Protein AF-A0AAU9V9B5-F1 (afdb_monomer)

Mean predicted aligned error: 14.14 Å

pLDDT: mean 77.39, std 14.46, range [40.72, 96.25]

Secondary structure (DSSP, 8-state):
---------SSHHHHHHHHHHHHHHHHHHHHHHHHHHHHHHHHHHHHIIIIIHHHHHHHHHHHHHHHHH-TTTS-HHHHHHHHHHHHHHHHHHHHHHHHHHHHHTSS--HHHHHHHHHHHHHHHHHHHHHHHHHHHHHHHHHHHHHHHHS-------

Radius of gyration: 31.86 Å; Cα contacts (8 Å, |Δi|>4): 56; chains: 1; bounding box: 43×57×111 Å

Foldseek 3Di:
DDDDDDDPPDDPVVVVVVVVVVVVVVVVVVVVVVVVVVVVVVVVVVCCVPPVVVVLVCVLVVLLVVCVVCCVVQPLQVLQVQLVVLVVVCVVCVVVLVVLVVVLVPDPDPVSVVVNVVVVVVNVVVNSSSVSSNVSSVVNVVVVVCCVVCVPPPDDD

Sequence (157 aa):
MPSRTSDSLLPQMTTNKVNKDVDEFQDEETIECDEQEICYGAGDALFSAIVVAPQVISVWRGTWGIMELQPHLFPHAQTFVLGNILHISFALIRSVLLSRSKNAWGEGRAGKWLRERFVCRIYTYIFILANIMHWRGGWGLLDLFVVTILPEDEKHR

Solvent-accessible surface area (backbone atoms only — not comparable to full-atom values): 8862 Å² total; per-residue (Å²): 137,88,88,81,93,83,81,89,86,74,66,68,71,60,51,55,47,51,50,49,55,49,50,54,50,49,51,52,56,50,50,52,52,49,52,51,52,49,50,51,50,51,50,52,49,49,48,38,60,67,52,50,45,53,51,54,50,48,54,52,54,48,52,49,51,56,46,64,77,35,52,89,82,49,44,36,68,60,33,22,52,51,12,50,53,46,50,54,52,46,64,61,47,47,60,57,51,54,60,51,55,68,63,53,79,75,60,101,45,69,68,61,49,53,50,50,54,50,50,53,50,52,50,51,53,53,50,52,50,24,52,51,30,26,53,55,11,46,54,46,46,50,53,53,48,48,50,70,73,55,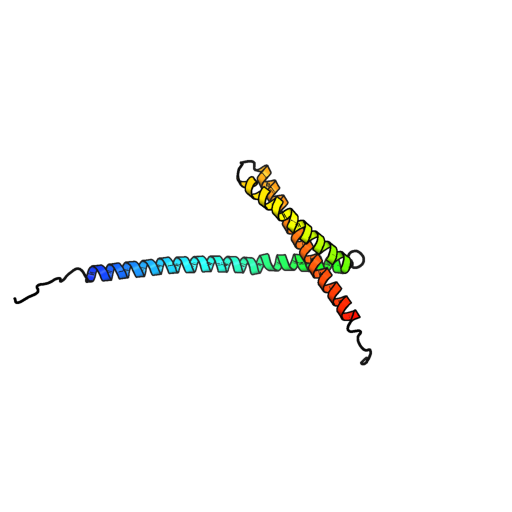61,79,78,93,77,87,130

Nearest PDB structures (foldseek):
  7f6j-assembly1_C  TM=5.269E-01  e=8.735E+00  Homo sapiens

InterPro domains:
  IPR032751 Protein fuseless [PF15993] (44-146)
  IPR032751 Protein fuseless [PTHR35270] (16-145)

Organism: Euphydryas editha (NCBI:txid104508)

Structure (mmCIF, N/CA/C/O backbone):
data_AF-A0AAU9V9B5-F1
#
_entry.id   AF-A0AAU9V9B5-F1
#
loop_
_atom_site.group_PDB
_atom_site.id
_atom_site.type_symbol
_atom_site.label_atom_id
_atom_site.label_alt_id
_atom_site.label_comp_id
_atom_site.label_asym_id
_atom_site.label_entity_id
_atom_site.label_seq_id
_atom_site.pdbx_PDB_ins_code
_atom_site.Cartn_x
_atom_site.Cartn_y
_atom_site.Cartn_z
_atom_site.occupancy
_atom_site.B_iso_or_equiv
_atom_site.auth_seq_id
_atom_site.auth_comp_id
_atom_site.auth_asym_id
_atom_site.auth_atom_id
_atom_site.pdbx_PDB_model_num
ATOM 1 N N . MET A 1 1 ? 11.213 -37.995 80.345 1.00 50.56 1 MET A N 1
ATOM 2 C CA . MET A 1 1 ? 10.952 -38.651 79.041 1.00 50.56 1 MET A CA 1
ATOM 3 C C . MET A 1 1 ? 10.579 -40.097 79.336 1.00 50.56 1 MET A C 1
ATOM 5 O O . MET A 1 1 ? 11.300 -40.680 80.138 1.00 50.56 1 MET A O 1
ATOM 9 N N . PRO A 1 2 ? 9.436 -40.623 78.850 1.00 48.88 2 PRO A N 1
ATOM 10 C CA . PRO A 1 2 ? 9.156 -40.799 77.422 1.00 48.88 2 PRO A CA 1
ATOM 11 C C . PRO A 1 2 ? 7.749 -40.347 76.963 1.00 48.88 2 PRO A C 1
ATOM 13 O O . PRO A 1 2 ? 6.935 -39.853 77.735 1.00 48.88 2 PRO A O 1
ATOM 16 N N . SER A 1 3 ? 7.563 -40.481 75.654 1.00 56.78 3 SER A N 1
ATOM 17 C CA . SER A 1 3 ? 6.491 -40.098 74.734 1.00 56.78 3 SER A CA 1
ATOM 18 C C . SER A 1 3 ? 5.296 -41.066 74.675 1.00 56.78 3 SER A C 1
ATOM 20 O O . SER A 1 3 ? 5.459 -42.258 74.929 1.00 56.78 3 SER A O 1
ATOM 22 N N . ARG A 1 4 ? 4.126 -40.558 74.244 1.00 40.72 4 ARG A N 1
ATOM 23 C CA . ARG A 1 4 ? 3.121 -41.211 73.358 1.00 40.72 4 ARG A CA 1
ATOM 24 C C . ARG A 1 4 ? 1.940 -40.249 73.149 1.00 40.72 4 ARG A C 1
ATOM 26 O O . ARG A 1 4 ? 1.247 -39.934 74.104 1.00 40.72 4 ARG A O 1
ATOM 33 N N . THR A 1 5 ? 1.889 -39.507 72.041 1.00 56.97 5 THR A N 1
ATOM 34 C CA . THR A 1 5 ? 1.081 -39.804 70.835 1.00 56.97 5 THR A CA 1
ATOM 35 C C . THR A 1 5 ? -0.343 -40.275 71.126 1.00 56.97 5 THR A C 1
ATOM 37 O O . THR A 1 5 ? -0.578 -41.453 71.377 1.00 56.97 5 THR A O 1
ATOM 40 N N . SER A 1 6 ? -1.286 -39.346 70.987 1.00 48.06 6 SER A N 1
ATOM 41 C CA . SER A 1 6 ? -2.686 -39.633 70.684 1.00 48.06 6 SER A CA 1
ATOM 42 C C . SER A 1 6 ? -3.213 -38.549 69.739 1.00 48.06 6 SER A C 1
ATOM 44 O O . SER A 1 6 ? -3.455 -37.410 70.132 1.00 48.06 6 SER A O 1
ATOM 46 N N . ASP A 1 7 ? -3.289 -38.957 68.473 1.00 47.03 7 ASP A N 1
ATOM 47 C CA . ASP A 1 7 ? -4.440 -38.771 67.590 1.00 47.03 7 ASP A CA 1
ATOM 48 C C . ASP A 1 7 ? -4.768 -37.365 67.077 1.00 47.03 7 ASP A C 1
ATOM 50 O O . ASP A 1 7 ? -5.792 -36.768 67.394 1.00 47.03 7 ASP A O 1
ATOM 54 N N . SER A 1 8 ? -3.965 -36.905 66.113 1.00 48.09 8 SER A N 1
ATOM 55 C CA . SER A 1 8 ? -4.420 -35.976 65.072 1.00 48.09 8 SER A CA 1
ATOM 56 C C . SER A 1 8 ? -5.089 -36.753 63.925 1.00 48.09 8 SER A C 1
ATOM 58 O O . SER A 1 8 ? -4.581 -36.794 62.804 1.00 48.09 8 SER A O 1
ATOM 60 N N . LEU A 1 9 ? -6.211 -37.422 64.199 1.00 52.50 9 LEU A N 1
ATOM 61 C CA . LEU A 1 9 ? -7.025 -38.106 63.184 1.00 52.50 9 LEU A CA 1
ATOM 62 C C . LEU A 1 9 ? -8.190 -37.223 62.716 1.00 52.50 9 LEU A C 1
ATOM 64 O O . LEU A 1 9 ? -9.3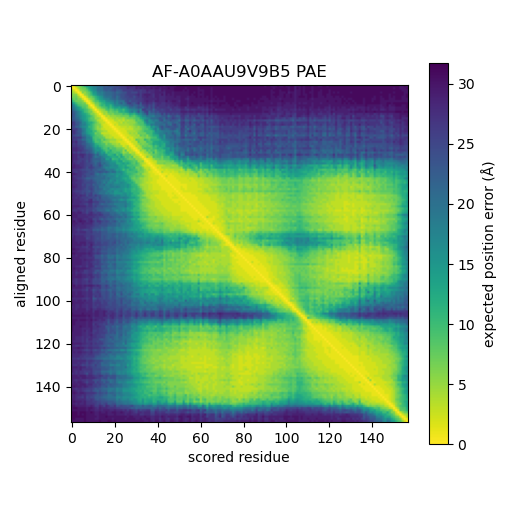29 -37.634 62.855 1.00 52.50 9 LEU A O 1
ATOM 68 N N . LEU A 1 10 ? -7.900 -36.016 62.206 1.00 60.00 10 LEU A N 1
ATOM 69 C CA . LEU A 1 10 ? -8.679 -35.215 61.228 1.00 60.00 10 LEU A CA 1
ATOM 70 C C . LEU A 1 10 ? -8.083 -33.789 61.212 1.00 60.00 10 LEU A C 1
ATOM 72 O O . LEU A 1 10 ? -8.127 -33.114 62.240 1.00 60.00 10 LEU A O 1
ATOM 76 N N . PRO A 1 11 ? -7.436 -33.349 60.109 1.00 50.66 11 PRO A N 1
ATOM 77 C CA . PRO A 1 11 ? -8.165 -32.689 59.015 1.00 50.66 11 PRO A CA 1
ATOM 78 C C . PRO A 1 11 ? -7.548 -32.921 57.613 1.00 50.66 11 PRO A C 1
ATOM 80 O O . PRO A 1 11 ? -7.685 -32.087 56.727 1.00 50.66 11 PRO A O 1
ATOM 83 N N . GLN A 1 12 ? -6.854 -34.042 57.383 1.00 48.03 12 GLN A N 1
ATOM 84 C CA . GLN A 1 12 ? -6.201 -34.309 56.086 1.00 48.03 12 GLN A CA 1
ATOM 85 C C . GLN A 1 12 ? -7.177 -34.730 54.972 1.00 48.03 12 GLN A C 1
ATOM 87 O O . GLN A 1 12 ? -6.867 -34.618 53.788 1.00 48.03 12 GLN A O 1
ATOM 92 N N . MET A 1 13 ? -8.356 -35.249 55.327 1.00 47.25 13 MET A N 1
ATOM 93 C CA . MET A 1 13 ? -9.338 -35.717 54.339 1.00 47.25 13 MET A CA 1
ATOM 94 C C . MET A 1 13 ? -10.144 -34.559 53.741 1.00 47.25 13 MET A C 1
ATOM 96 O O . MET A 1 13 ? -10.526 -34.610 52.579 1.00 47.25 13 MET A O 1
ATOM 100 N N . THR A 1 14 ? -10.369 -33.500 54.520 1.00 55.12 14 THR A N 1
ATOM 101 C CA . THR A 1 14 ? -11.070 -32.288 54.083 1.00 55.12 14 THR A CA 1
ATOM 102 C C . THR A 1 14 ? -10.173 -31.378 53.254 1.00 55.12 14 THR A C 1
ATOM 104 O O . THR A 1 14 ? -10.639 -30.837 52.263 1.00 55.12 14 THR A O 1
ATOM 107 N N . THR A 1 15 ? -8.886 -31.253 53.589 1.00 56.03 15 THR A N 1
ATOM 108 C CA . THR A 1 15 ? -7.935 -30.432 52.818 1.00 56.03 15 THR A CA 1
ATOM 109 C C . THR A 1 15 ? -7.648 -31.009 51.436 1.00 56.03 15 THR A C 1
ATOM 111 O O . THR A 1 15 ? -7.660 -30.269 50.464 1.00 56.03 15 THR A O 1
ATOM 114 N N . ASN A 1 16 ? -7.455 -32.327 51.319 1.00 56.81 16 ASN A N 1
ATOM 115 C CA . ASN A 1 16 ? -7.229 -32.965 50.017 1.00 56.81 16 ASN A CA 1
ATOM 116 C C . ASN A 1 16 ? -8.465 -32.927 49.117 1.00 56.81 16 ASN A C 1
ATOM 118 O O . ASN A 1 16 ? -8.328 -32.805 47.906 1.00 56.81 16 ASN A O 1
ATOM 122 N N . LYS A 1 17 ? -9.665 -33.031 49.699 1.00 62.31 17 LYS A N 1
ATOM 123 C CA . LYS A 1 17 ? -10.910 -32.947 48.935 1.00 62.31 17 LYS A CA 1
ATOM 124 C C . LYS A 1 17 ? -11.149 -31.523 48.441 1.00 62.31 17 LYS A C 1
ATOM 126 O O . LYS A 1 17 ? -11.352 -31.339 47.258 1.00 62.31 17 LYS A O 1
ATOM 131 N N . VAL A 1 18 ? -10.974 -30.533 49.320 1.00 63.75 18 VAL A N 1
ATOM 132 C CA . VAL A 1 18 ? -11.067 -29.114 48.953 1.00 63.75 18 VAL A CA 1
ATOM 133 C C . VAL A 1 18 ? -10.016 -28.732 47.911 1.00 63.75 18 VAL A C 1
ATOM 135 O O . VAL A 1 18 ? -10.371 -28.077 46.949 1.00 63.75 18 VAL A O 1
ATOM 138 N N . ASN A 1 19 ? -8.756 -29.163 48.042 1.00 63.94 19 ASN A N 1
ATOM 139 C CA . ASN A 1 19 ? -7.739 -28.875 47.023 1.00 63.94 19 ASN A CA 1
ATOM 140 C C . ASN A 1 19 ? -8.064 -29.540 45.687 1.00 63.94 19 ASN A C 1
ATOM 142 O O . ASN A 1 19 ? -7.913 -28.905 44.658 1.00 63.94 19 ASN A O 1
ATOM 146 N N . LYS A 1 20 ? -8.556 -30.784 45.700 1.00 70.56 20 LYS A N 1
ATOM 147 C CA . LYS A 1 20 ? -8.974 -31.460 44.473 1.00 70.56 20 LYS A CA 1
ATOM 148 C C . LYS A 1 20 ? -10.166 -30.759 43.818 1.00 70.56 20 LYS A C 1
ATOM 150 O 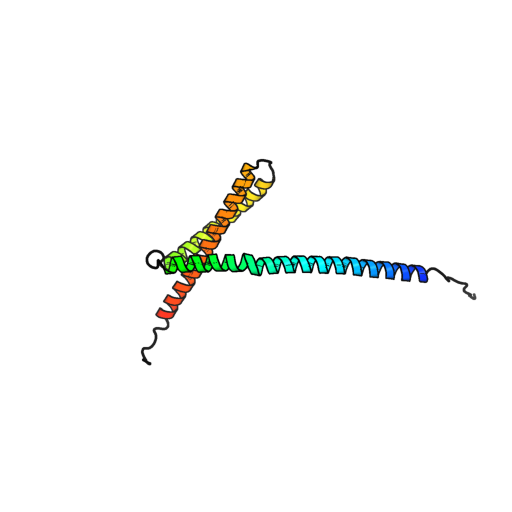O . LYS A 1 20 ? -10.146 -30.572 42.615 1.00 70.56 20 LYS A O 1
ATOM 155 N N . ASP A 1 21 ? -11.160 -30.357 44.605 1.00 68.94 21 ASP A N 1
ATOM 156 C CA . ASP A 1 21 ? -12.340 -29.648 44.106 1.00 68.94 21 ASP A CA 1
ATOM 157 C C . ASP A 1 21 ? -11.961 -28.243 43.582 1.00 68.94 21 ASP A C 1
ATOM 159 O O . ASP A 1 21 ? -12.561 -27.764 42.630 1.00 68.94 21 ASP A O 1
ATOM 163 N N . VAL A 1 22 ? -10.954 -27.589 44.177 1.00 66.44 22 VAL A N 1
ATOM 164 C CA . VAL A 1 22 ? -10.412 -26.293 43.724 1.00 66.44 22 VAL A CA 1
ATOM 165 C C . VAL A 1 22 ? -9.574 -26.442 42.452 1.00 66.44 22 VAL A C 1
ATOM 167 O O . VAL A 1 22 ? -9.741 -25.635 41.543 1.00 66.44 22 VAL A O 1
ATOM 170 N N . ASP A 1 23 ? -8.725 -27.468 42.364 1.00 68.44 23 ASP A N 1
ATOM 171 C CA . ASP A 1 23 ? -7.926 -27.762 41.168 1.00 68.44 23 ASP A CA 1
ATOM 172 C C . ASP A 1 23 ? -8.835 -28.175 39.997 1.00 68.44 23 ASP A C 1
ATOM 174 O O . ASP A 1 23 ? -8.696 -27.649 38.902 1.00 68.44 23 ASP A O 1
ATOM 178 N N . GLU A 1 24 ? -9.828 -29.039 40.234 1.00 68.75 24 GLU A N 1
ATOM 179 C CA . GLU A 1 24 ? -10.781 -29.504 39.214 1.00 68.75 24 GLU A CA 1
ATOM 180 C C . GLU A 1 24 ? -11.673 -28.352 38.712 1.00 68.75 24 GLU A C 1
ATOM 182 O O . GLU A 1 24 ? -11.924 -28.254 37.515 1.00 68.75 24 GLU A O 1
ATOM 187 N N . PHE A 1 25 ? -12.061 -27.417 39.591 1.00 63.28 25 PHE A N 1
ATOM 188 C CA . PHE A 1 25 ? -12.813 -26.214 39.214 1.00 63.28 25 PHE A CA 1
ATOM 189 C C . PHE A 1 25 ? -11.951 -25.170 38.478 1.00 63.28 25 PHE A C 1
ATOM 191 O O . PHE A 1 25 ? -12.429 -24.537 37.539 1.00 63.28 25 PHE A O 1
ATOM 198 N N . GLN A 1 26 ? -10.678 -24.989 38.862 1.00 65.44 26 GLN A N 1
ATOM 199 C CA . GLN A 1 26 ? -9.751 -24.107 38.137 1.00 65.44 26 GLN A CA 1
ATOM 200 C C . GLN A 1 26 ? -9.363 -24.673 36.770 1.00 65.44 26 GLN A C 1
ATOM 202 O O . GLN A 1 26 ? -9.249 -23.906 35.814 1.00 65.44 26 GLN A O 1
ATOM 207 N N . ASP A 1 27 ? -9.166 -25.985 36.660 1.00 64.38 27 ASP A N 1
ATOM 208 C CA . ASP A 1 27 ? -8.886 -26.647 35.388 1.00 64.38 27 ASP A CA 1
ATOM 209 C C . ASP A 1 27 ? -10.097 -26.523 34.449 1.00 64.38 27 ASP A C 1
ATOM 211 O O . ASP A 1 27 ? -9.927 -26.170 33.287 1.00 64.38 27 ASP A O 1
ATOM 215 N N . GLU A 1 28 ? -11.326 -26.703 34.943 1.00 64.56 28 GLU A N 1
ATOM 216 C CA . GLU A 1 28 ? -12.545 -26.554 34.133 1.00 64.56 28 GLU A CA 1
ATOM 217 C C . GLU A 1 28 ? -12.754 -25.097 33.656 1.00 64.56 28 GLU A C 1
ATOM 219 O O . GLU A 1 28 ? -12.984 -24.871 32.468 1.00 64.56 28 GLU A O 1
ATOM 224 N N . GLU A 1 29 ? -12.562 -24.094 34.527 1.00 60.84 29 GLU A N 1
ATOM 225 C CA . GLU A 1 29 ? -12.695 -22.665 34.174 1.00 60.84 29 GLU A CA 1
ATOM 226 C C . GLU A 1 29 ? -11.573 -22.174 33.232 1.00 60.84 29 GLU A C 1
ATOM 228 O O . GLU A 1 29 ? -11.807 -21.347 32.344 1.00 60.84 29 GLU A O 1
ATOM 233 N N . THR A 1 30 ? -10.345 -22.688 33.380 1.00 60.12 30 THR A N 1
ATOM 234 C CA . THR A 1 30 ? -9.225 -22.338 32.489 1.00 60.12 30 THR A CA 1
ATOM 235 C C . THR A 1 30 ? -9.308 -23.032 31.133 1.00 60.12 30 THR A C 1
ATOM 237 O O . THR A 1 30 ? -8.996 -22.390 30.130 1.00 60.12 30 THR A O 1
ATOM 240 N N . ILE A 1 31 ? -9.771 -24.285 31.072 1.00 60.75 31 ILE A N 1
ATOM 241 C CA . ILE A 1 31 ? -10.007 -25.009 29.813 1.00 60.75 31 ILE A CA 1
ATOM 242 C C . ILE A 1 31 ? -11.145 -24.352 29.022 1.00 60.75 31 ILE A C 1
ATOM 244 O O . ILE A 1 31 ? -11.005 -24.159 27.816 1.00 60.75 31 ILE A O 1
ATOM 248 N N . GLU A 1 32 ? -12.232 -23.940 29.681 1.00 60.19 32 GLU A N 1
ATOM 249 C CA . GLU A 1 32 ? -13.354 -23.268 29.012 1.00 60.19 32 GLU A CA 1
ATOM 250 C C . GLU A 1 32 ? -12.952 -21.875 28.484 1.00 60.19 32 GLU A C 1
ATOM 252 O O . GLU A 1 32 ? -13.280 -21.522 27.348 1.00 60.19 32 GLU A O 1
ATOM 257 N N . CYS A 1 33 ? -12.163 -21.104 29.250 1.00 58.00 33 CYS A N 1
ATOM 258 C CA . CYS A 1 33 ? -11.598 -19.834 28.775 1.00 58.00 33 CYS A CA 1
ATOM 259 C C . CYS A 1 33 ? -10.621 -20.015 27.598 1.00 58.00 33 CYS A C 1
ATOM 261 O O . CYS A 1 33 ? -10.647 -19.209 26.667 1.00 58.00 33 CYS A O 1
ATOM 263 N N . ASP A 1 34 ? -9.778 -21.052 27.610 1.00 69.69 34 ASP A N 1
ATOM 264 C CA . ASP A 1 34 ? -8.819 -21.331 26.529 1.00 69.69 34 ASP A CA 1
ATOM 265 C C . ASP A 1 34 ? -9.541 -21.779 25.246 1.00 69.69 34 ASP A C 1
ATOM 267 O O . ASP A 1 34 ? -9.253 -21.289 24.153 1.00 69.69 34 ASP A O 1
ATOM 271 N N . GLU A 1 35 ? -10.565 -22.629 25.363 1.00 71.81 35 GLU A N 1
ATOM 272 C CA . GLU A 1 35 ? -11.361 -23.093 24.223 1.00 71.81 35 GLU A CA 1
ATOM 273 C C . GLU A 1 35 ? -12.187 -21.957 23.594 1.00 71.81 35 GLU A C 1
ATOM 275 O O . GLU A 1 35 ? -12.276 -21.851 22.365 1.00 71.81 35 GLU A O 1
ATOM 280 N N . GLN A 1 36 ? -12.731 -21.052 24.413 1.00 75.06 36 GLN A N 1
ATOM 281 C CA . GLN A 1 36 ? -13.455 -19.870 23.949 1.00 75.06 36 GLN A CA 1
ATOM 282 C C . GLN A 1 36 ? -12.529 -18.889 23.199 1.00 75.06 36 GLN A C 1
ATOM 284 O O . GLN A 1 36 ? -12.888 -18.420 22.114 1.00 75.06 36 GLN A O 1
ATOM 289 N N . GLU A 1 37 ? -11.331 -18.607 23.719 1.00 76.62 37 GLU A N 1
ATOM 290 C CA . GLU A 1 37 ? -10.326 -17.757 23.057 1.00 76.62 37 GLU A CA 1
ATOM 291 C C . GLU A 1 37 ? -9.812 -18.391 21.752 1.00 76.62 37 GLU A C 1
ATOM 293 O O . GLU A 1 37 ? -9.682 -17.703 20.733 1.00 76.62 37 GLU A O 1
ATOM 298 N N . ILE A 1 38 ? -9.605 -19.714 21.728 1.00 83.25 38 ILE A N 1
ATOM 299 C CA . ILE A 1 38 ? -9.253 -20.458 20.510 1.00 83.25 38 ILE A CA 1
ATOM 300 C C . ILE A 1 38 ? -10.385 -20.374 19.481 1.00 83.25 38 ILE A C 1
ATOM 302 O O . ILE A 1 38 ? -10.118 -20.147 18.299 1.00 83.25 38 ILE A O 1
ATOM 306 N N . CYS A 1 39 ? -11.646 -20.510 19.900 1.00 83.69 39 CYS A N 1
ATOM 307 C CA . CYS A 1 39 ? -12.802 -20.388 19.012 1.00 83.69 39 CYS A CA 1
ATOM 308 C C . CYS A 1 39 ? -12.932 -18.979 18.421 1.00 83.69 39 CYS A C 1
ATOM 310 O O . CYS A 1 39 ? -13.175 -18.843 17.218 1.00 83.69 39 CYS A O 1
ATOM 312 N N . TYR A 1 40 ? -12.730 -17.930 19.225 1.00 88.44 40 TYR A N 1
ATOM 313 C CA . TYR A 1 40 ? -12.709 -16.554 18.724 1.00 88.44 40 TYR A CA 1
ATOM 314 C C . TYR A 1 40 ? -11.544 -16.324 17.758 1.00 88.44 40 TYR A C 1
ATOM 316 O O . TYR A 1 40 ? -11.754 -15.794 16.667 1.00 88.44 40 TYR A O 1
ATOM 324 N N . GLY A 1 41 ? -10.342 -16.801 18.092 1.00 89.00 41 GLY A N 1
ATOM 325 C CA . GLY A 1 41 ? -9.174 -16.715 17.216 1.00 89.00 41 GLY A CA 1
ATOM 326 C C . GLY A 1 41 ? -9.361 -17.464 15.894 1.00 89.00 41 GLY A C 1
ATOM 327 O O . GLY A 1 41 ? -9.023 -16.945 14.828 1.00 89.00 41 GLY A O 1
ATOM 328 N N . ALA A 1 42 ? -9.949 -18.661 15.931 1.00 91.69 42 ALA A N 1
ATOM 329 C CA . ALA A 1 42 ? -10.269 -19.443 14.741 1.00 91.69 42 ALA A CA 1
ATOM 330 C C . ALA A 1 42 ? -11.335 -18.751 13.876 1.00 91.69 42 ALA A C 1
ATOM 332 O O . ALA A 1 42 ? -11.199 -18.712 12.650 1.00 91.69 42 ALA A O 1
ATOM 333 N N . GLY A 1 43 ? -12.361 -18.164 14.499 1.00 92.56 43 GLY A N 1
ATOM 334 C CA . GLY A 1 43 ? -13.377 -17.359 13.822 1.00 92.56 43 GLY A CA 1
ATOM 335 C C . GLY A 1 43 ? -12.786 -16.129 13.128 1.00 92.56 43 GLY A C 1
ATOM 336 O O . GLY A 1 43 ? -13.048 -15.903 11.943 1.00 92.56 43 GLY A O 1
ATOM 337 N N . ASP A 1 44 ? -11.925 -15.384 13.820 1.00 94.19 44 ASP A N 1
ATOM 338 C CA . ASP A 1 44 ? -11.226 -14.215 13.278 1.00 94.19 44 ASP A CA 1
ATOM 339 C C . ASP A 1 44 ? -10.269 -14.590 12.140 1.00 94.19 44 ASP A C 1
ATOM 341 O O . ASP A 1 44 ? -10.196 -13.890 11.122 1.00 94.19 44 ASP A O 1
ATOM 345 N N . ALA A 1 45 ? -9.564 -15.716 12.269 1.00 93.75 45 ALA A N 1
ATOM 346 C CA . ALA A 1 45 ? -8.694 -16.244 11.226 1.00 93.75 45 ALA A CA 1
ATOM 347 C C . ALA A 1 45 ? -9.494 -16.660 9.986 1.00 93.75 45 ALA A C 1
ATOM 349 O O . ALA A 1 45 ? -9.121 -16.301 8.868 1.00 93.75 45 ALA A O 1
ATOM 350 N N . LEU A 1 46 ? -10.619 -17.357 10.169 1.00 96.25 46 LEU A N 1
ATOM 351 C CA . LEU A 1 46 ? -11.503 -17.765 9.079 1.00 96.25 46 LEU A CA 1
ATOM 352 C C . LEU A 1 46 ? -12.091 -16.547 8.359 1.00 96.25 46 LEU A C 1
ATOM 354 O O . LEU A 1 46 ? -12.054 -16.472 7.129 1.00 96.25 46 LEU A O 1
ATOM 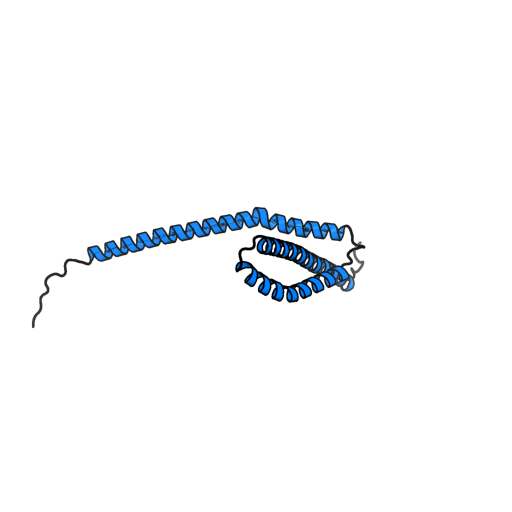358 N N . PHE A 1 47 ? -12.581 -15.564 9.115 1.00 94.44 47 PHE A N 1
ATOM 359 C CA . PHE A 1 47 ? -13.082 -14.310 8.561 1.00 94.44 47 PHE A CA 1
ATOM 360 C C . PHE A 1 47 ? -11.987 -13.562 7.789 1.00 94.44 47 PHE A C 1
ATOM 362 O O . PHE A 1 47 ? -12.206 -13.110 6.661 1.00 94.44 47 PHE A O 1
ATOM 369 N N . SER A 1 48 ? -10.782 -13.484 8.351 1.00 94.75 48 SER A N 1
ATOM 370 C CA . SER A 1 48 ? -9.638 -12.851 7.697 1.00 94.75 48 SER A CA 1
ATOM 371 C C . SER A 1 48 ? -9.232 -13.582 6.416 1.00 94.75 48 SER A C 1
ATOM 373 O O . SER A 1 48 ? -8.955 -12.937 5.406 1.00 94.75 48 SER A O 1
ATOM 375 N N . ALA A 1 49 ? -9.248 -14.913 6.419 1.00 95.06 49 ALA A N 1
ATOM 376 C CA . ALA A 1 49 ? -8.888 -15.730 5.267 1.00 95.06 49 ALA A CA 1
ATOM 377 C C . ALA A 1 49 ? -9.923 -15.655 4.133 1.00 95.06 49 ALA A C 1
ATOM 379 O O . ALA A 1 49 ? -9.539 -15.647 2.966 1.00 95.06 49 ALA A O 1
ATOM 380 N N . ILE A 1 50 ? -11.219 -15.586 4.455 1.00 96.00 50 ILE A N 1
ATOM 381 C CA . ILE A 1 50 ? -12.299 -15.619 3.454 1.00 96.00 50 ILE A CA 1
ATOM 382 C C . ILE A 1 50 ? -12.675 -14.222 2.958 1.00 96.00 50 ILE A C 1
ATOM 384 O O . ILE A 1 50 ? -13.015 -14.056 1.789 1.00 96.00 50 ILE A O 1
ATOM 388 N N . VAL A 1 51 ? -12.635 -13.207 3.819 1.00 95.38 51 VAL A N 1
ATOM 389 C CA . VAL A 1 51 ? -13.122 -11.864 3.474 1.00 95.38 51 VAL A CA 1
ATOM 390 C C . VAL A 1 51 ? -11.959 -10.913 3.247 1.00 95.38 51 VAL A C 1
ATOM 392 O O . VAL A 1 51 ? -11.836 -10.315 2.177 1.00 95.38 51 VAL A O 1
ATOM 395 N N . VAL A 1 52 ? -11.078 -10.788 4.240 1.00 94.69 52 VAL A N 1
ATOM 396 C CA . VAL A 1 52 ? -10.026 -9.765 4.220 1.00 94.69 52 VAL A CA 1
AT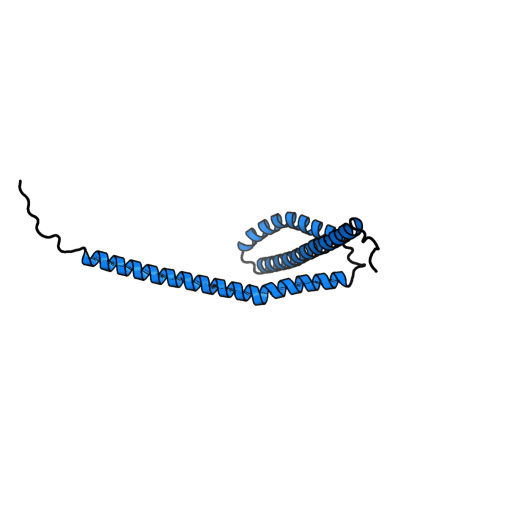OM 397 C C . VAL A 1 52 ? -8.964 -10.095 3.173 1.00 94.69 52 VAL A C 1
ATOM 399 O O . VAL A 1 52 ? -8.622 -9.233 2.362 1.00 94.69 52 VAL A O 1
ATOM 402 N N . ALA A 1 53 ? -8.470 -11.333 3.133 1.00 93.75 53 ALA A N 1
ATOM 403 C CA . ALA A 1 53 ? -7.406 -11.722 2.213 1.00 93.75 53 ALA A CA 1
ATOM 404 C C . ALA A 1 53 ? -7.826 -11.606 0.733 1.00 93.75 53 ALA A C 1
ATOM 406 O O . ALA A 1 53 ? -7.108 -10.939 -0.020 1.00 93.75 53 ALA A O 1
ATOM 407 N N . PRO A 1 54 ? -8.990 -12.124 0.285 1.00 95.12 54 PRO A N 1
ATOM 408 C CA . PRO A 1 54 ? -9.406 -11.976 -1.108 1.00 95.12 54 PRO A CA 1
ATOM 409 C C . PRO A 1 54 ? -9.668 -10.521 -1.487 1.00 95.12 54 PRO A C 1
ATOM 411 O O . PRO A 1 54 ? -9.337 -10.108 -2.598 1.00 95.12 54 PRO A O 1
ATOM 414 N N . GLN A 1 55 ? -10.185 -9.710 -0.561 1.00 93.69 55 GLN A N 1
ATOM 415 C CA . GLN A 1 55 ? -10.363 -8.279 -0.787 1.00 93.69 55 GLN A CA 1
ATOM 416 C C . GLN A 1 55 ? -9.020 -7.569 -1.008 1.00 93.69 55 GLN A C 1
ATOM 418 O O . GLN A 1 55 ? -8.882 -6.799 -1.961 1.00 93.69 55 GLN A O 1
ATOM 423 N N . VAL A 1 56 ? -8.018 -7.837 -0.165 1.00 92.50 56 VAL A N 1
ATOM 424 C CA . VAL A 1 56 ? -6.671 -7.258 -0.308 1.00 92.50 56 VAL A CA 1
ATOM 425 C C . VAL A 1 56 ? -6.043 -7.681 -1.636 1.00 92.50 56 VAL A C 1
ATOM 427 O O . VAL A 1 56 ? -5.554 -6.827 -2.378 1.00 92.50 56 VAL A O 1
ATOM 430 N N . ILE A 1 57 ? -6.117 -8.972 -1.979 1.00 94.00 57 ILE A N 1
ATOM 431 C CA . ILE A 1 57 ? -5.596 -9.501 -3.246 1.00 94.00 57 ILE A CA 1
ATOM 432 C C . ILE A 1 57 ? -6.310 -8.849 -4.435 1.00 94.00 57 ILE A C 1
ATOM 434 O O . ILE A 1 57 ? -5.649 -8.435 -5.386 1.00 94.00 57 ILE A O 1
ATOM 438 N N . SER A 1 58 ? -7.636 -8.704 -4.383 1.00 93.50 58 SER A N 1
ATOM 439 C CA . SER A 1 58 ? -8.420 -8.077 -5.450 1.00 93.50 58 SER A CA 1
ATOM 440 C C . SER A 1 58 ? -8.037 -6.615 -5.665 1.00 93.50 58 SER A C 1
ATOM 442 O O . SER A 1 58 ? -7.900 -6.192 -6.811 1.00 93.50 58 SER A O 1
ATOM 444 N N . VAL A 1 59 ? -7.852 -5.835 -4.596 1.00 92.62 59 VAL A N 1
ATOM 445 C CA . VAL A 1 59 ? -7.423 -4.431 -4.708 1.00 92.62 59 VAL A CA 1
ATOM 446 C C . VAL A 1 59 ? -6.017 -4.357 -5.292 1.00 92.62 59 VAL A C 1
ATOM 448 O O . VAL A 1 59 ? -5.778 -3.581 -6.218 1.00 92.62 59 VAL A O 1
ATOM 451 N N . TRP A 1 60 ? -5.102 -5.191 -4.797 1.00 91.50 60 TRP A N 1
ATOM 452 C CA . TRP A 1 60 ? -3.724 -5.238 -5.272 1.00 91.50 60 TRP A CA 1
ATOM 453 C C . TRP A 1 60 ? -3.644 -5.596 -6.759 1.00 91.50 60 TRP A C 1
ATOM 455 O O . TRP A 1 60 ? -3.128 -4.823 -7.567 1.00 91.50 60 TRP A O 1
ATOM 465 N N . ARG A 1 61 ? -4.196 -6.758 -7.131 1.00 91.75 61 ARG A N 1
ATOM 466 C CA . ARG A 1 61 ? -4.167 -7.285 -8.502 1.00 91.75 61 ARG A CA 1
ATOM 467 C C . ARG A 1 61 ? -4.983 -6.423 -9.457 1.00 91.75 61 ARG A C 1
ATOM 469 O O . ARG A 1 61 ? -4.528 -6.186 -10.569 1.00 91.75 61 ARG A O 1
ATOM 476 N N . GLY A 1 62 ? -6.132 -5.906 -9.020 1.00 92.12 62 GLY A N 1
ATOM 477 C CA . GLY A 1 62 ? -6.945 -4.987 -9.815 1.00 92.12 62 GLY A CA 1
ATOM 478 C C . GLY A 1 62 ? -6.196 -3.695 -10.138 1.00 92.12 62 GLY A C 1
ATOM 479 O O . GLY A 1 62 ? -6.137 -3.289 -11.295 1.00 92.12 62 GLY A O 1
ATOM 480 N N . THR A 1 63 ? -5.548 -3.086 -9.143 1.00 89.25 63 THR A N 1
ATOM 481 C CA . THR A 1 63 ? -4.773 -1.854 -9.355 1.00 89.25 63 THR A CA 1
ATOM 482 C C . THR A 1 63 ? -3.548 -2.102 -10.237 1.00 89.25 63 THR A C 1
ATOM 484 O O . THR A 1 63 ? -3.266 -1.295 -11.120 1.00 89.25 63 THR A O 1
ATOM 487 N N . TRP A 1 64 ? -2.840 -3.226 -10.056 1.00 88.31 64 TRP A N 1
ATOM 488 C CA . TRP A 1 64 ? -1.760 -3.629 -10.968 1.00 88.31 64 TRP A CA 1
ATOM 489 C C . TRP A 1 64 ? -2.241 -3.782 -12.406 1.00 88.31 64 TRP A C 1
ATOM 491 O O . TRP A 1 64 ? -1.634 -3.188 -13.293 1.00 88.31 64 TRP A O 1
ATOM 501 N N . GLY A 1 65 ? -3.349 -4.492 -12.627 1.00 87.75 65 GLY A N 1
ATOM 502 C CA . GLY A 1 65 ? -3.912 -4.674 -13.963 1.00 87.75 65 GLY A CA 1
ATOM 503 C C . GLY A 1 65 ? -4.273 -3.346 -14.633 1.00 87.75 65 GLY A C 1
ATOM 504 O O . GLY A 1 65 ? -3.977 -3.147 -15.805 1.00 87.75 65 GLY A O 1
ATOM 505 N N . ILE A 1 66 ? -4.835 -2.390 -13.885 1.00 86.56 66 ILE A N 1
ATOM 506 C CA . ILE A 1 66 ? -5.135 -1.048 -14.415 1.00 86.56 66 ILE A CA 1
ATOM 507 C C . ILE A 1 66 ? -3.855 -0.317 -14.844 1.00 86.56 66 ILE A C 1
ATOM 509 O O . ILE A 1 66 ? -3.828 0.294 -15.911 1.00 86.56 66 ILE A O 1
ATOM 513 N N . MET A 1 67 ? -2.789 -0.383 -14.040 1.00 84.88 67 MET A N 1
ATOM 514 C CA . MET A 1 67 ? -1.505 0.234 -14.393 1.00 84.88 67 MET A CA 1
ATOM 515 C C . MET A 1 67 ? -0.847 -0.449 -15.601 1.00 84.88 67 MET A C 1
ATOM 517 O O . MET A 1 67 ? -0.253 0.230 -16.434 1.00 84.88 67 MET A O 1
ATOM 521 N N . GLU A 1 68 ? -0.977 -1.771 -15.727 1.00 84.19 68 GLU A N 1
ATOM 522 C CA . GLU A 1 68 ? -0.463 -2.545 -16.867 1.00 84.19 68 GLU A CA 1
ATOM 523 C C . GLU A 1 68 ? -1.198 -2.240 -18.171 1.00 84.19 68 GLU A C 1
ATOM 525 O O . GLU A 1 68 ? -0.570 -2.194 -19.225 1.00 84.19 68 GLU A O 1
ATOM 530 N N . LEU A 1 69 ? -2.503 -1.967 -18.107 1.00 86.00 69 LEU A N 1
ATOM 531 C CA . LEU A 1 69 ? -3.284 -1.536 -19.267 1.00 86.00 69 LEU A CA 1
ATOM 532 C C . LEU A 1 69 ? -2.867 -0.152 -19.780 1.00 86.00 69 LEU A C 1
ATOM 534 O O . LEU A 1 69 ? -3.184 0.185 -20.919 1.00 86.00 69 LEU A O 1
ATOM 538 N N . GLN A 1 70 ? -2.196 0.666 -18.962 1.00 84.12 70 GLN A N 1
ATOM 539 C CA . GLN A 1 70 ? -1.829 2.051 -19.280 1.00 84.12 70 GLN A CA 1
ATOM 540 C C . GLN A 1 70 ? -0.314 2.301 -19.123 1.00 84.12 70 GLN A C 1
ATOM 542 O O . GLN A 1 70 ? 0.098 3.189 -18.368 1.00 84.12 70 GLN A O 1
ATOM 547 N N . PRO A 1 71 ? 0.545 1.576 -19.867 1.00 75.44 71 PRO A N 1
ATOM 548 C CA . PRO A 1 71 ? 1.997 1.624 -19.679 1.00 75.44 71 PRO A CA 1
ATOM 549 C C . PRO A 1 71 ? 2.603 2.988 -20.036 1.00 75.44 71 PRO A C 1
ATOM 551 O O . PRO A 1 71 ? 3.598 3.400 -19.445 1.00 75.44 71 PRO A O 1
ATOM 554 N N . HIS A 1 72 ? 1.983 3.728 -20.961 1.00 74.00 72 HIS A N 1
ATOM 555 C CA . HIS A 1 72 ? 2.421 5.076 -21.335 1.00 74.00 72 HIS A CA 1
ATOM 556 C C . HIS A 1 72 ? 2.181 6.119 -20.239 1.00 74.00 72 HIS A C 1
ATOM 558 O O . HIS A 1 72 ? 2.920 7.097 -20.157 1.00 74.00 72 HIS A O 1
ATOM 564 N N . LEU A 1 73 ? 1.157 5.922 -19.405 1.00 74.25 73 LEU A N 1
ATOM 565 C CA . LEU A 1 73 ? 0.805 6.854 -18.334 1.00 74.25 73 LEU A CA 1
ATOM 566 C C . LEU A 1 73 ? 1.605 6.577 -17.050 1.00 74.25 73 LEU A C 1
ATOM 568 O O . LEU A 1 73 ? 1.842 7.493 -16.264 1.00 74.25 73 LEU A O 1
ATOM 572 N N . PHE A 1 74 ? 2.038 5.327 -16.854 1.00 75.12 74 PHE A N 1
ATOM 573 C CA . PHE A 1 74 ? 2.717 4.862 -15.642 1.00 75.12 74 PHE A CA 1
ATOM 574 C C . PHE A 1 74 ? 4.063 4.179 -15.944 1.00 75.12 74 PHE A C 1
ATOM 576 O O . PHE A 1 74 ? 4.203 2.965 -15.757 1.00 75.12 74 PHE A O 1
ATOM 583 N N . PRO A 1 75 ? 5.101 4.934 -16.356 1.00 82.06 75 PRO A N 1
ATOM 584 C CA . PRO A 1 75 ? 6.434 4.364 -16.513 1.00 82.06 75 PRO A CA 1
ATOM 585 C C . PRO A 1 75 ? 6.966 3.841 -15.167 1.00 82.06 75 PRO A C 1
ATOM 587 O O . PRO A 1 75 ? 6.737 4.436 -14.106 1.00 82.06 75 PRO A O 1
ATOM 590 N N . HIS A 1 76 ? 7.682 2.711 -15.192 1.00 81.94 76 HIS A N 1
ATOM 591 C CA . HIS A 1 76 ? 8.085 1.978 -13.980 1.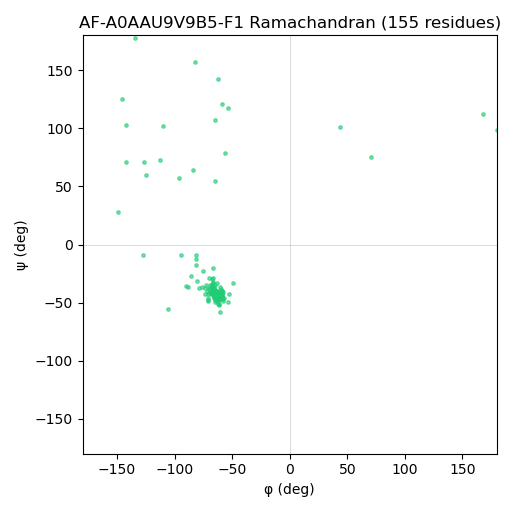00 81.94 76 HIS A CA 1
ATOM 592 C C . HIS A 1 76 ? 8.941 2.814 -13.021 1.00 81.94 76 HIS A C 1
ATOM 594 O O . HIS A 1 76 ? 8.666 2.836 -11.821 1.00 81.94 76 HIS A O 1
ATOM 600 N N . ALA A 1 77 ? 9.901 3.579 -13.551 1.00 81.56 77 ALA A N 1
ATOM 601 C CA . ALA A 1 77 ? 10.754 4.461 -12.756 1.00 81.56 77 ALA A CA 1
ATOM 602 C C . ALA A 1 77 ? 9.958 5.564 -12.037 1.00 81.56 77 ALA A C 1
ATOM 604 O O . ALA A 1 77 ? 10.136 5.788 -10.840 1.00 81.56 77 ALA A O 1
ATOM 605 N N . GLN A 1 78 ? 9.033 6.225 -12.740 1.00 83.75 78 GLN A N 1
ATOM 606 C CA . GLN A 1 78 ? 8.207 7.286 -12.160 1.00 83.75 78 GLN A CA 1
ATOM 607 C C . GLN A 1 78 ? 7.249 6.729 -11.104 1.00 83.75 78 GLN A C 1
ATOM 609 O O . GLN A 1 78 ? 7.110 7.309 -10.030 1.00 83.75 78 GLN A O 1
ATOM 614 N N . THR A 1 79 ? 6.631 5.580 -11.380 1.00 86.62 79 THR A N 1
ATOM 615 C CA . THR A 1 79 ? 5.716 4.904 -10.448 1.00 86.62 79 THR A CA 1
ATOM 616 C C . THR A 1 79 ? 6.442 4.507 -9.159 1.00 86.62 79 THR A C 1
ATOM 618 O O . THR A 1 79 ? 5.923 4.734 -8.065 1.00 86.62 79 THR A O 1
ATOM 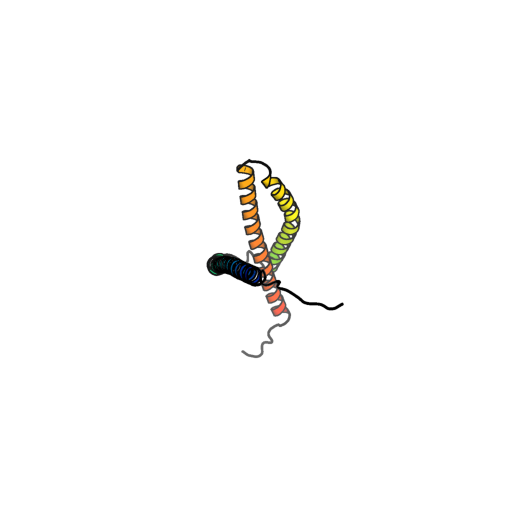621 N N . PHE A 1 80 ? 7.680 4.014 -9.274 1.00 87.75 80 PHE A N 1
ATOM 622 C CA . PHE A 1 80 ? 8.529 3.704 -8.127 1.00 87.75 80 PHE A CA 1
ATOM 623 C C . PHE A 1 80 ? 8.848 4.949 -7.292 1.00 87.75 80 PHE A C 1
ATOM 625 O O . PHE A 1 80 ? 8.645 4.954 -6.076 1.00 87.75 80 PHE A O 1
ATOM 632 N N . VAL A 1 81 ? 9.318 6.025 -7.929 1.00 88.44 81 VAL A N 1
ATOM 633 C CA . VAL A 1 81 ? 9.675 7.274 -7.235 1.00 88.44 81 VAL A CA 1
ATOM 634 C C . VAL A 1 81 ? 8.454 7.890 -6.551 1.00 88.44 81 VAL A C 1
ATOM 636 O O . VAL A 1 81 ? 8.539 8.266 -5.383 1.00 88.44 81 VAL A O 1
ATOM 639 N N . LEU A 1 82 ? 7.300 7.927 -7.221 1.00 87.81 82 LEU A N 1
ATOM 640 C CA . LEU A 1 82 ? 6.051 8.417 -6.635 1.00 87.81 82 LEU A CA 1
ATOM 641 C C . LEU A 1 82 ? 5.623 7.589 -5.416 1.00 87.81 82 LEU A C 1
ATOM 643 O O . LEU A 1 82 ? 5.264 8.169 -4.392 1.00 87.81 82 LEU A O 1
ATOM 647 N N . GLY A 1 83 ? 5.723 6.257 -5.482 1.00 89.38 83 GLY A N 1
ATOM 648 C CA . GLY A 1 83 ? 5.465 5.385 -4.332 1.00 89.38 83 GLY A CA 1
ATOM 649 C C . GLY A 1 83 ? 6.376 5.698 -3.139 1.00 89.38 83 GLY A C 1
ATOM 650 O O . GLY A 1 83 ? 5.903 5.811 -2.008 1.00 89.38 83 GLY A O 1
ATOM 651 N N . ASN A 1 84 ? 7.670 5.931 -3.385 1.00 88.25 84 ASN A N 1
ATOM 652 C CA . ASN A 1 84 ? 8.629 6.318 -2.342 1.00 88.25 84 ASN A CA 1
ATOM 653 C C . ASN A 1 84 ? 8.311 7.694 -1.736 1.00 88.25 84 ASN A C 1
ATOM 655 O O . ASN A 1 84 ? 8.304 7.841 -0.514 1.00 88.25 84 ASN A O 1
ATOM 659 N N . ILE A 1 85 ? 7.997 8.694 -2.565 1.00 90.94 85 ILE A N 1
ATOM 660 C CA . ILE A 1 85 ? 7.616 10.037 -2.101 1.00 90.94 85 ILE A CA 1
ATOM 661 C C . ILE A 1 85 ? 6.364 9.969 -1.224 1.00 90.94 85 ILE A C 1
ATOM 663 O O . ILE A 1 85 ? 6.317 10.600 -0.164 1.00 90.94 85 ILE A O 1
ATOM 667 N N . LEU A 1 86 ? 5.359 9.190 -1.632 1.00 90.19 86 LEU A N 1
ATOM 668 C CA . LEU A 1 86 ? 4.155 8.975 -0.833 1.00 90.19 86 LEU A CA 1
ATOM 669 C C . LEU A 1 86 ? 4.493 8.307 0.505 1.00 90.19 86 LEU A C 1
ATOM 671 O O . LEU A 1 86 ? 4.043 8.790 1.541 1.00 90.19 86 LEU A O 1
ATOM 675 N N . HIS A 1 87 ? 5.338 7.272 0.524 1.00 90.38 87 HIS A N 1
ATOM 676 C CA . HIS A 1 87 ? 5.787 6.640 1.769 1.00 90.38 87 HIS A CA 1
ATOM 677 C C . HIS A 1 87 ? 6.503 7.615 2.713 1.00 90.38 87 HIS A C 1
ATOM 679 O O . HIS A 1 87 ? 6.196 7.643 3.907 1.00 90.38 87 HIS A O 1
ATOM 685 N N . ILE A 1 88 ? 7.402 8.451 2.190 1.00 89.19 88 ILE A N 1
ATOM 686 C CA . ILE A 1 88 ? 8.100 9.479 2.975 1.00 89.19 88 ILE A CA 1
ATOM 687 C C . ILE A 1 88 ? 7.099 10.510 3.509 1.00 89.19 88 ILE A C 1
ATOM 689 O O . ILE A 1 88 ? 7.111 10.836 4.696 1.00 89.19 88 ILE A O 1
ATOM 693 N N . SER A 1 89 ? 6.172 10.967 2.665 1.00 87.06 89 SER A N 1
ATOM 694 C CA . SER A 1 89 ? 5.101 11.889 3.064 1.00 87.06 89 SER A CA 1
ATOM 695 C C . SER A 1 89 ? 4.251 11.291 4.186 1.00 87.06 89 SER A C 1
ATOM 697 O O . SER A 1 89 ? 3.934 11.970 5.162 1.00 87.06 89 SER A O 1
ATOM 699 N N . PHE A 1 90 ? 3.941 9.996 4.110 1.00 85.75 90 PHE A N 1
ATOM 700 C CA . PHE A 1 90 ? 3.215 9.294 5.163 1.00 85.75 90 PHE A CA 1
ATOM 701 C C . PHE A 1 90 ? 4.005 9.149 6.454 1.00 85.75 90 PHE A C 1
ATOM 703 O O . PHE A 1 90 ? 3.409 9.286 7.523 1.00 85.75 90 PHE A O 1
ATOM 710 N N . ALA A 1 91 ? 5.314 8.911 6.389 1.00 85.94 91 ALA A N 1
ATOM 711 C CA . ALA A 1 91 ? 6.157 8.865 7.579 1.00 85.94 91 ALA A CA 1
ATOM 712 C C . ALA A 1 91 ? 6.104 10.197 8.348 1.00 85.94 91 ALA A C 1
ATOM 714 O O . ALA A 1 91 ? 5.979 10.197 9.574 1.00 85.94 91 ALA A O 1
ATOM 715 N N . LEU A 1 92 ? 6.090 11.324 7.629 1.00 83.44 92 LEU A N 1
ATOM 716 C CA . LEU A 1 92 ? 5.967 12.661 8.214 1.00 83.44 92 LEU A CA 1
ATOM 717 C C . LEU A 1 92 ? 4.557 12.919 8.771 1.00 83.44 92 LEU A C 1
ATOM 719 O O . LEU A 1 92 ? 4.405 13.328 9.924 1.00 83.44 92 LEU A O 1
ATOM 723 N N . ILE A 1 93 ? 3.516 12.623 7.986 1.00 83.56 93 ILE A N 1
ATOM 724 C CA . ILE A 1 93 ? 2.110 12.879 8.343 1.00 83.56 93 ILE A CA 1
ATOM 725 C C . ILE A 1 93 ? 1.636 11.990 9.504 1.00 83.56 93 ILE A C 1
ATOM 727 O O . ILE A 1 93 ? 0.789 12.413 10.295 1.00 83.56 93 ILE A O 1
ATOM 731 N N . ARG A 1 94 ? 2.196 10.781 9.662 1.00 79.69 94 ARG A N 1
ATOM 732 C CA . ARG A 1 94 ? 1.839 9.839 10.738 1.00 79.69 94 ARG A CA 1
ATOM 733 C C . ARG A 1 94 ? 1.923 10.487 12.119 1.00 79.69 94 ARG A C 1
ATOM 735 O O . ARG A 1 94 ? 1.026 10.288 12.934 1.00 79.69 94 ARG A O 1
ATOM 742 N N . SER A 1 95 ? 2.965 11.277 12.370 1.00 74.25 95 SER A N 1
ATOM 743 C CA . SER A 1 95 ? 3.163 11.973 13.649 1.00 74.25 95 SER A CA 1
ATOM 744 C C . SER A 1 95 ? 2.014 12.945 13.968 1.00 74.25 95 SER A C 1
ATOM 746 O O . SER A 1 95 ? 1.481 12.953 15.080 1.00 74.25 95 SER A O 1
ATOM 748 N N . VAL A 1 96 ? 1.564 13.696 12.961 1.00 76.44 96 VAL A N 1
ATOM 749 C CA . VAL A 1 96 ? 0.476 14.676 13.062 1.00 76.44 96 VAL A CA 1
ATOM 750 C C . VAL A 1 96 ? -0.875 13.983 13.238 1.00 76.44 96 VAL A C 1
ATOM 752 O O . VAL A 1 96 ? -1.669 14.393 14.085 1.00 76.44 96 VAL A O 1
ATOM 755 N N . LEU A 1 97 ? -1.131 12.907 12.488 1.00 72.81 97 LEU A N 1
ATOM 756 C CA . LEU A 1 97 ? -2.370 12.130 12.601 1.00 72.81 97 LEU A CA 1
ATOM 757 C C . LEU A 1 97 ? -2.486 11.426 13.957 1.00 72.81 97 LEU A C 1
ATOM 759 O O . LEU A 1 97 ? -3.549 11.457 14.570 1.00 72.81 97 LEU A O 1
ATOM 763 N N . LEU A 1 98 ? -1.397 10.852 14.476 1.00 72.69 98 LEU A N 1
ATOM 764 C CA . LEU A 1 98 ? -1.398 10.229 15.803 1.00 72.69 98 LEU A CA 1
ATOM 765 C C . LEU A 1 98 ? -1.681 11.254 16.907 1.00 72.69 98 LEU A C 1
ATOM 767 O O . LEU A 1 98 ? -2.513 10.993 17.775 1.00 72.69 98 LEU A O 1
ATOM 771 N N . SER A 1 99 ? -1.057 12.434 16.844 1.00 71.44 99 SER A N 1
ATOM 772 C CA . SER A 1 99 ? -1.329 13.532 17.783 1.00 71.44 99 SER A CA 1
ATOM 773 C C . SER A 1 99 ? -2.788 14.007 17.709 1.00 71.44 99 SER A C 1
ATOM 775 O O . SER A 1 99 ? -3.450 14.203 18.729 1.00 71.44 99 SER A O 1
ATOM 777 N N . ARG A 1 100 ? -3.340 14.114 16.495 1.00 68.88 100 ARG A N 1
ATOM 778 C CA . ARG A 1 100 ? -4.733 14.515 16.261 1.00 68.88 100 ARG A CA 1
ATOM 779 C C . ARG A 1 100 ? -5.746 13.475 16.749 1.00 68.88 100 ARG A C 1
ATOM 781 O O . ARG A 1 100 ? -6.732 13.858 17.375 1.00 68.88 100 ARG A O 1
ATOM 788 N N . SER A 1 101 ? -5.494 12.190 16.504 1.00 66.06 101 SER A N 1
ATOM 789 C CA . SER A 1 101 ? -6.398 11.096 16.885 1.00 66.06 101 SER A CA 1
ATOM 790 C C . SER A 1 101 ? -6.530 10.942 18.404 1.00 66.06 101 SER A C 1
ATOM 792 O O . SER A 1 101 ? -7.641 10.769 18.902 1.00 66.06 101 SER A O 1
ATOM 794 N N . LYS A 1 102 ? -5.434 11.116 19.161 1.00 65.62 102 LYS A N 1
ATOM 795 C CA . LYS A 1 102 ? -5.447 11.098 20.637 1.00 65.62 102 LYS A CA 1
ATOM 796 C C . LYS A 1 102 ? -6.362 12.178 21.223 1.00 65.62 102 LYS A C 1
ATOM 798 O O . LYS A 1 102 ? -7.084 11.920 22.178 1.00 65.62 102 LYS A O 1
ATOM 803 N N . ASN A 1 103 ? -6.388 13.357 20.604 1.00 61.56 103 ASN A N 1
ATOM 804 C CA . ASN A 1 103 ? -7.234 14.478 21.023 1.00 61.56 103 ASN A CA 1
ATOM 805 C C . ASN A 1 103 ? -8.691 14.369 20.532 1.00 61.56 103 ASN A C 1
ATOM 807 O O . ASN A 1 103 ? -9.550 15.129 20.976 1.00 61.56 103 ASN A O 1
ATOM 811 N N . ALA A 1 104 ? -8.995 13.455 19.604 1.00 58.53 104 ALA A N 1
ATOM 812 C CA . ALA A 1 104 ? -10.335 13.299 19.037 1.00 58.53 104 ALA A CA 1
ATOM 813 C C . ALA A 1 104 ? -11.281 12.469 19.924 1.00 58.53 104 ALA A C 1
ATOM 815 O O . ALA A 1 104 ? -12.496 12.565 19.756 1.00 58.53 104 ALA A O 1
ATOM 816 N N . TRP A 1 105 ? -10.747 11.692 20.872 1.00 55.44 105 TRP A N 1
ATOM 817 C CA . TRP A 1 105 ? -11.538 10.843 21.773 1.00 55.44 105 TRP A CA 1
ATOM 818 C C . TRP A 1 105 ? -12.138 11.604 22.974 1.00 55.44 105 TRP A C 1
ATOM 820 O O . TRP A 1 105 ? -12.953 11.051 23.704 1.00 55.44 105 TRP A O 1
ATOM 830 N N . GLY A 1 106 ? -11.746 12.870 23.181 1.00 58.97 106 GLY A N 1
ATOM 831 C CA . GLY A 1 106 ? -12.022 13.618 24.414 1.00 58.97 106 GLY A CA 1
ATOM 832 C C . GLY A 1 106 ? -13.263 14.518 24.445 1.00 58.97 106 GLY A C 1
ATOM 833 O O . GLY A 1 106 ? -13.596 15.012 25.513 1.00 58.97 106 GLY A O 1
ATOM 834 N N . GLU A 1 107 ? -13.973 14.770 23.340 1.00 56.66 107 GLU A N 1
ATOM 835 C CA . GLU A 1 107 ? -15.077 15.751 23.351 1.00 56.66 107 GLU A CA 1
ATOM 836 C C . GLU A 1 107 ? -16.230 15.360 22.418 1.00 56.66 107 GLU A C 1
ATOM 838 O O . GLU A 1 107 ? -16.041 15.179 21.212 1.00 56.66 107 GLU A O 1
ATOM 843 N N . GLY A 1 108 ? -17.442 15.288 22.983 1.00 57.66 108 GLY A N 1
ATOM 844 C CA . GLY A 1 108 ? -18.690 14.762 22.410 1.00 57.66 108 GLY A CA 1
ATOM 845 C C . GLY A 1 108 ? -19.285 15.499 21.203 1.00 57.66 108 GLY A C 1
ATOM 846 O O . GLY A 1 108 ? -20.458 15.863 21.203 1.00 57.66 108 GLY A O 1
ATOM 847 N N . ARG A 1 109 ? -18.514 15.688 20.129 1.00 66.38 109 ARG A N 1
ATOM 848 C CA . ARG A 1 109 ? -19.012 16.173 18.834 1.00 66.38 109 ARG A CA 1
ATOM 849 C C . ARG A 1 109 ? -18.958 15.042 17.811 1.00 66.38 109 ARG A C 1
ATOM 851 O O . ARG A 1 109 ? -17.906 14.791 17.225 1.00 66.38 109 ARG A O 1
ATOM 858 N N . ALA A 1 110 ? -20.107 14.421 17.533 1.00 68.69 110 ALA A N 1
ATOM 859 C CA . ALA A 1 110 ? -20.251 13.359 16.527 1.00 68.69 110 ALA A CA 1
ATOM 860 C C . ALA A 1 110 ? -19.618 13.723 15.161 1.00 68.69 110 ALA A C 1
ATOM 862 O O . ALA A 1 110 ? -19.027 12.875 14.495 1.00 68.69 110 ALA A O 1
ATOM 863 N N . GLY A 1 111 ? -19.635 15.009 14.781 1.00 74.88 111 GLY A N 1
ATOM 864 C CA . GLY A 1 111 ? -18.974 15.500 13.565 1.00 74.88 111 GLY A CA 1
ATOM 865 C C . GLY A 1 111 ? -17.437 15.424 13.577 1.00 74.88 111 GLY A C 1
ATOM 866 O O . GLY A 1 111 ? -16.838 15.169 12.533 1.00 74.88 111 GLY A O 1
ATOM 867 N N . LYS A 1 112 ? -16.771 15.596 14.733 1.00 73.94 112 LYS A N 1
ATOM 868 C CA . LYS A 1 112 ? -15.306 15.425 14.844 1.00 73.94 112 LYS A CA 1
ATOM 869 C C . LYS A 1 112 ? -14.923 13.950 14.670 1.00 73.94 112 LYS A C 1
ATOM 871 O O . LYS A 1 112 ? -13.958 13.672 13.962 1.00 73.94 112 LYS A O 1
ATOM 876 N N . TRP A 1 113 ? -15.706 13.037 15.248 1.00 76.38 113 TRP A N 1
ATOM 877 C CA . TRP A 1 113 ? -15.508 11.588 15.138 1.00 76.38 113 TRP A CA 1
ATOM 878 C C . TRP A 1 113 ? -15.685 11.084 13.700 1.00 76.38 113 TRP A C 1
ATOM 880 O O . TRP A 1 113 ? -14.807 10.401 13.172 1.00 76.38 113 TRP A O 1
ATOM 890 N N . LEU A 1 114 ? -16.767 11.490 13.023 1.00 80.62 114 LEU A N 1
ATOM 891 C CA . LEU A 1 114 ? -17.021 11.076 11.639 1.00 80.62 114 LEU A CA 1
ATOM 892 C C . LEU A 1 114 ? -15.934 11.591 10.686 1.00 80.62 114 LEU A C 1
ATOM 894 O O . LEU A 1 114 ? -15.453 10.848 9.830 1.00 80.62 114 LEU A O 1
ATOM 898 N N . ARG A 1 115 ? -15.503 12.846 10.870 1.00 80.88 115 ARG A N 1
ATOM 899 C CA . ARG A 1 115 ? -14.391 13.431 10.112 1.00 80.88 115 ARG A CA 1
ATOM 900 C C . ARG A 1 115 ? -13.105 12.634 10.308 1.00 80.88 115 ARG A C 1
ATOM 902 O O . ARG A 1 115 ? -12.419 12.362 9.331 1.00 80.88 115 ARG A O 1
ATOM 909 N N . GLU A 1 116 ? -12.776 12.265 11.542 1.00 81.00 116 GLU A N 1
ATOM 910 C CA . GLU A 1 116 ? -11.566 11.489 11.824 1.00 81.00 116 GLU A CA 1
ATOM 911 C C . GLU A 1 116 ? -11.639 10.100 11.177 1.00 81.00 116 GLU A C 1
ATOM 913 O O . GLU A 1 116 ? -10.704 9.688 10.496 1.00 81.00 116 GLU A O 1
ATOM 918 N N . ARG A 1 117 ? -12.791 9.421 11.260 1.00 82.31 117 ARG A N 1
ATOM 919 C CA . ARG A 1 117 ? -13.009 8.125 10.598 1.00 82.31 117 ARG A CA 1
ATOM 920 C C . ARG A 1 117 ? -12.856 8.214 9.079 1.00 82.31 117 ARG A C 1
ATOM 922 O O . ARG A 1 117 ? -12.277 7.314 8.471 1.00 82.31 117 ARG A O 1
ATOM 929 N N . PHE A 1 118 ? -13.360 9.286 8.472 1.00 86.75 118 PHE A N 1
ATOM 930 C CA . PHE A 1 118 ? -13.221 9.539 7.040 1.00 86.75 118 PHE A CA 1
ATOM 931 C C . PHE A 1 118 ? -11.761 9.785 6.641 1.00 86.75 118 PHE A C 1
ATOM 933 O O . PHE A 1 118 ? -11.272 9.159 5.701 1.00 86.75 118 PHE A O 1
ATOM 940 N N . VAL A 1 119 ? -11.042 10.619 7.399 1.00 85.81 119 VAL A N 1
ATOM 941 C CA . VAL A 1 119 ? -9.609 10.878 7.186 1.00 85.81 119 VAL A CA 1
ATOM 942 C C . VAL A 1 119 ? -8.796 9.592 7.322 1.00 85.81 119 VAL A C 1
ATOM 944 O O . VAL A 1 119 ? -7.978 9.312 6.450 1.00 85.81 119 VAL A O 1
ATOM 947 N N . CYS A 1 120 ? -9.056 8.770 8.343 1.00 82.69 120 CYS A N 1
ATOM 948 C CA . CYS A 1 120 ? -8.395 7.475 8.509 1.00 82.69 120 CYS A CA 1
ATOM 949 C C . CYS A 1 120 ? -8.641 6.543 7.316 1.00 82.69 120 CYS A C 1
ATOM 951 O O . CYS A 1 120 ? -7.707 5.899 6.853 1.00 82.69 120 CYS A O 1
ATOM 953 N N . ARG A 1 121 ? -9.871 6.485 6.785 1.00 86.19 121 ARG A N 1
ATOM 954 C CA . ARG A 1 121 ? -10.173 5.654 5.608 1.00 86.19 121 ARG A CA 1
ATOM 955 C C . ARG A 1 121 ? -9.431 6.131 4.365 1.00 86.19 121 ARG A C 1
ATOM 957 O O . ARG A 1 121 ? -8.785 5.317 3.713 1.00 86.19 121 ARG A O 1
ATOM 964 N N . ILE A 1 122 ? -9.492 7.428 4.054 1.00 88.56 122 ILE A N 1
ATOM 965 C CA . ILE A 1 122 ? -8.754 8.003 2.918 1.00 88.56 122 ILE A CA 1
ATOM 966 C C . ILE A 1 122 ? -7.260 7.725 3.065 1.00 88.56 122 ILE A C 1
ATOM 968 O O . ILE A 1 122 ? -6.625 7.270 2.118 1.00 88.56 122 ILE A O 1
ATOM 972 N N . TYR A 1 123 ? -6.716 7.947 4.260 1.00 85.50 123 TYR A N 1
ATOM 973 C CA . TYR A 1 123 ? -5.323 7.661 4.571 1.00 85.50 123 TYR A CA 1
ATOM 974 C C . TYR A 1 123 ? -4.953 6.211 4.236 1.00 85.50 123 TYR A C 1
ATOM 976 O O . TYR A 1 123 ? -3.981 5.985 3.517 1.00 85.50 123 TYR A O 1
ATOM 984 N N . THR A 1 124 ? -5.749 5.236 4.686 1.00 87.50 124 THR A N 1
ATOM 985 C CA . THR A 1 124 ? -5.502 3.817 4.401 1.00 87.50 124 THR A CA 1
ATOM 986 C C . THR A 1 124 ? -5.546 3.520 2.903 1.00 87.50 124 THR A C 1
ATOM 988 O O . THR A 1 124 ? -4.665 2.821 2.410 1.00 87.50 124 THR A O 1
ATOM 991 N N . TYR A 1 125 ? -6.506 4.075 2.155 1.00 89.44 125 TYR A N 1
ATOM 992 C CA . TYR A 1 125 ? -6.582 3.861 0.705 1.00 89.44 125 TYR A CA 1
ATOM 993 C C . TYR A 1 125 ? -5.365 4.413 -0.041 1.00 89.44 125 TYR A C 1
ATOM 995 O O . TYR A 1 125 ? -4.796 3.714 -0.879 1.00 89.44 125 TYR A O 1
ATOM 1003 N N . ILE A 1 126 ? -4.930 5.638 0.273 1.00 90.56 126 ILE A N 1
ATOM 1004 C CA . ILE A 1 126 ? -3.758 6.230 -0.388 1.00 90.56 126 ILE A CA 1
ATOM 1005 C C . ILE A 1 126 ? -2.483 5.468 0.017 1.00 90.56 126 ILE A C 1
ATOM 1007 O O . ILE A 1 126 ? -1.607 5.259 -0.818 1.00 90.56 126 ILE A O 1
ATOM 1011 N N . PHE A 1 127 ? -2.382 4.997 1.264 1.00 89.44 127 PHE A N 1
ATOM 1012 C CA . PHE A 1 127 ? -1.252 4.177 1.708 1.00 89.44 127 PHE A CA 1
ATOM 1013 C C . PHE A 1 127 ? -1.172 2.837 0.966 1.00 89.44 127 PHE A C 1
ATOM 1015 O O . PHE A 1 127 ? -0.091 2.444 0.527 1.00 89.44 127 PHE A O 1
ATOM 1022 N N . ILE A 1 128 ? -2.310 2.162 0.776 1.00 90.56 128 ILE A N 1
ATOM 1023 C CA . ILE A 1 128 ? -2.386 0.938 -0.033 1.00 90.56 128 ILE A CA 1
ATOM 1024 C C . ILE A 1 128 ? -1.912 1.227 -1.462 1.00 90.56 128 ILE A C 1
ATOM 1026 O O . ILE A 1 128 ? -1.073 0.497 -1.984 1.00 90.56 128 ILE A O 1
ATOM 1030 N N . LEU A 1 129 ? -2.381 2.320 -2.073 1.00 88.88 129 LEU A N 1
ATOM 1031 C CA . LEU A 1 129 ? -1.970 2.701 -3.425 1.00 88.88 129 LEU A CA 1
ATOM 1032 C C . LEU A 1 129 ? -0.463 2.991 -3.516 1.00 88.88 129 LEU A C 1
ATOM 1034 O O . LEU A 1 129 ? 0.194 2.520 -4.441 1.00 88.88 129 LEU A O 1
ATOM 1038 N N . ALA A 1 130 ? 0.103 3.706 -2.541 1.00 91.38 130 ALA A N 1
ATOM 1039 C CA . ALA A 1 130 ? 1.539 3.978 -2.481 1.00 91.38 130 ALA A CA 1
ATOM 1040 C C . ALA A 1 130 ? 2.368 2.687 -2.409 1.00 91.38 130 ALA A C 1
ATOM 1042 O O . ALA A 1 130 ? 3.364 2.556 -3.122 1.00 91.38 130 ALA A O 1
ATOM 1043 N N . ASN A 1 131 ? 1.920 1.719 -1.604 1.00 91.19 131 ASN A N 1
ATOM 1044 C CA . ASN A 1 131 ? 2.568 0.417 -1.483 1.00 91.19 131 ASN A CA 1
ATOM 1045 C C . ASN A 1 131 ? 2.529 -0.353 -2.814 1.00 91.19 131 ASN A C 1
ATOM 1047 O O . ASN A 1 131 ? 3.558 -0.840 -3.284 1.00 91.19 131 ASN A O 1
ATOM 1051 N N . ILE A 1 132 ? 1.361 -0.379 -3.462 1.00 90.88 132 ILE A N 1
ATOM 1052 C CA . ILE A 1 132 ? 1.156 -1.000 -4.774 1.00 90.88 132 ILE A CA 1
ATOM 1053 C C . ILE A 1 132 ? 2.087 -0.380 -5.827 1.00 90.88 132 ILE A C 1
ATOM 1055 O O . ILE A 1 132 ? 2.739 -1.116 -6.572 1.00 90.88 132 ILE A O 1
ATOM 1059 N N . MET A 1 133 ? 2.169 0.955 -5.887 1.00 88.44 133 MET A N 1
ATOM 1060 C CA . MET A 1 133 ? 3.028 1.689 -6.824 1.00 88.44 133 MET A CA 1
ATOM 1061 C C . MET A 1 133 ? 4.515 1.417 -6.575 1.00 88.44 133 MET A C 1
ATOM 1063 O O . MET A 1 133 ? 5.266 1.182 -7.522 1.00 88.44 133 MET A O 1
ATOM 1067 N N . HIS A 1 134 ? 4.936 1.410 -5.308 1.00 91.00 134 HIS A N 1
ATOM 1068 C CA . HIS A 1 134 ? 6.316 1.128 -4.927 1.00 91.00 134 HIS A CA 1
ATOM 1069 C C . HIS A 1 134 ? 6.734 -0.280 -5.360 1.00 91.00 134 HIS A C 1
ATOM 1071 O O . HIS A 1 134 ? 7.714 -0.432 -6.083 1.00 91.00 134 HIS A O 1
ATOM 1077 N N . TRP A 1 135 ? 5.963 -1.310 -5.005 1.00 89.19 135 TRP A N 1
ATOM 1078 C CA . TRP A 1 135 ? 6.297 -2.677 -5.400 1.00 89.19 135 TRP A CA 1
ATOM 1079 C C . TRP A 1 135 ? 6.193 -2.888 -6.910 1.00 89.19 135 TRP A C 1
ATOM 1081 O O . TRP A 1 135 ? 7.090 -3.488 -7.493 1.00 89.19 135 TRP A O 1
ATOM 1091 N N . ARG A 1 136 ? 5.164 -2.350 -7.581 1.00 88.19 136 ARG A N 1
ATOM 1092 C CA . ARG A 1 136 ? 5.029 -2.471 -9.045 1.00 88.19 136 ARG A CA 1
ATOM 1093 C C . ARG A 1 136 ? 6.196 -1.838 -9.791 1.00 88.19 136 ARG A C 1
ATOM 1095 O O . ARG A 1 136 ? 6.696 -2.418 -10.755 1.00 88.19 136 ARG A O 1
ATOM 1102 N N . GLY A 1 137 ? 6.558 -0.620 -9.392 1.00 87.19 137 GLY A N 1
ATOM 1103 C CA . GLY A 1 137 ? 7.672 0.115 -9.973 1.00 87.19 137 GLY A CA 1
ATOM 1104 C C . GLY A 1 137 ? 9.003 -0.571 -9.677 1.00 87.19 137 GLY A C 1
ATOM 1105 O O . GLY A 1 137 ? 9.837 -0.660 -10.568 1.00 87.19 137 GLY A O 1
ATOM 1106 N N . GLY A 1 138 ? 9.160 -1.123 -8.470 1.00 88.88 138 GLY A N 1
ATOM 1107 C CA . GLY A 1 138 ? 10.337 -1.886 -8.059 1.00 88.88 138 GLY A CA 1
ATOM 1108 C C . GLY A 1 138 ? 10.545 -3.130 -8.918 1.00 88.88 138 GLY A C 1
ATOM 1109 O O . GLY A 1 138 ? 11.617 -3.282 -9.492 1.00 88.88 138 GLY A O 1
ATOM 1110 N N . TRP A 1 139 ? 9.510 -3.960 -9.090 1.00 89.31 139 TRP A N 1
ATOM 1111 C CA . TRP A 1 139 ? 9.571 -5.123 -9.984 1.00 89.31 139 TRP A CA 1
ATOM 1112 C C . TRP A 1 139 ? 9.892 -4.717 -11.424 1.00 89.31 139 TRP A C 1
ATOM 1114 O O . TRP A 1 139 ? 10.821 -5.254 -12.010 1.00 89.31 139 TRP A O 1
ATOM 1124 N N . GLY A 1 140 ? 9.224 -3.688 -11.955 1.00 86.56 140 GLY A N 1
ATOM 1125 C CA . GLY A 1 140 ? 9.502 -3.216 -13.314 1.00 86.56 140 GLY A CA 1
ATOM 1126 C C . GLY A 1 140 ? 10.923 -2.667 -13.504 1.00 86.56 140 GLY A C 1
ATOM 1127 O O . GLY A 1 140 ? 11.497 -2.812 -14.577 1.00 86.56 140 GLY A O 1
ATOM 1128 N N . LEU A 1 141 ? 11.513 -2.043 -12.480 1.00 87.44 141 LEU A N 1
ATOM 1129 C CA . LEU A 1 141 ? 12.912 -1.607 -12.510 1.00 87.44 141 LEU A CA 1
ATOM 1130 C C . LEU A 1 141 ? 13.883 -2.787 -12.427 1.00 87.44 141 LEU A C 1
ATOM 1132 O O . LEU A 1 141 ? 14.895 -2.776 -13.124 1.00 87.44 141 LEU A O 1
ATOM 1136 N N . LEU A 1 142 ? 13.581 -3.789 -11.597 1.00 88.25 142 LEU A N 1
ATOM 1137 C CA . LEU A 1 142 ? 14.369 -5.018 -11.511 1.00 88.25 142 LEU A CA 1
ATOM 1138 C C . LEU A 1 142 ? 14.351 -5.775 -12.840 1.00 88.25 142 LEU A C 1
ATOM 1140 O O . LEU A 1 142 ? 15.410 -6.190 -13.291 1.00 88.25 142 LEU A O 1
ATOM 1144 N N . ASP A 1 143 ? 13.201 -5.877 -13.503 1.00 88.19 143 ASP A N 1
ATOM 1145 C CA . ASP A 1 143 ? 13.092 -6.523 -14.815 1.00 88.19 143 ASP A CA 1
ATOM 1146 C C . ASP A 1 143 ? 13.963 -5.805 -15.858 1.00 88.19 143 ASP A C 1
ATOM 1148 O O . ASP A 1 143 ? 14.741 -6.440 -16.568 1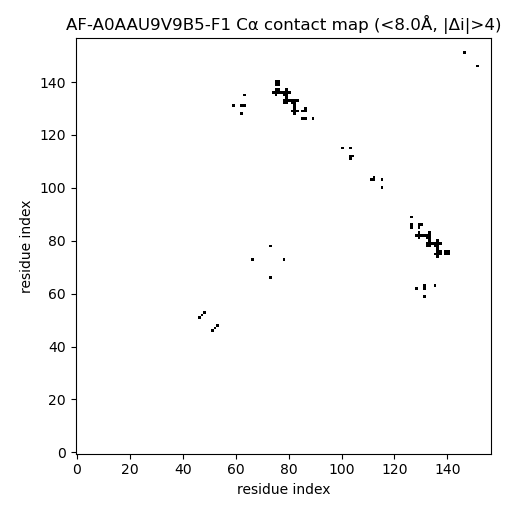.00 88.19 143 ASP A O 1
ATOM 1152 N N . LEU A 1 144 ? 13.916 -4.467 -15.902 1.00 86.69 144 LEU A N 1
ATOM 1153 C CA . LEU A 1 144 ? 14.781 -3.669 -16.781 1.00 86.69 144 LEU A CA 1
ATOM 1154 C C . LEU A 1 144 ? 16.268 -3.860 -16.460 1.00 86.69 144 LEU A C 1
ATOM 1156 O O . LEU A 1 144 ? 17.098 -3.942 -17.367 1.00 86.69 144 LEU A O 1
ATOM 1160 N N . PHE A 1 145 ? 16.610 -3.932 -15.176 1.00 88.06 145 PHE A N 1
ATOM 1161 C CA . PHE A 1 145 ? 17.975 -4.162 -14.718 1.00 88.06 145 PHE A CA 1
ATOM 1162 C C . PHE A 1 145 ? 18.478 -5.554 -15.116 1.00 88.06 145 PHE A C 1
ATOM 1164 O O . PHE A 1 145 ? 19.586 -5.669 -15.637 1.00 88.06 145 PHE A O 1
ATOM 1171 N N . VAL A 1 146 ? 17.655 -6.592 -14.945 1.00 89.38 146 VAL A N 1
ATOM 1172 C CA . VAL A 1 146 ? 17.968 -7.967 -15.354 1.00 89.38 146 VAL A CA 1
ATOM 1173 C C . VAL A 1 146 ? 18.180 -8.042 -16.863 1.00 89.38 146 VAL A C 1
ATOM 1175 O O . VAL A 1 146 ? 19.210 -8.555 -17.281 1.00 89.38 146 VAL A O 1
ATOM 1178 N N . VAL A 1 147 ? 17.287 -7.460 -17.669 1.00 86.94 147 VAL A N 1
ATOM 1179 C CA . VAL A 1 147 ? 17.431 -7.415 -19.138 1.00 86.94 147 VAL A CA 1
ATOM 1180 C C . VAL A 1 147 ? 18.702 -6.673 -19.564 1.00 86.94 147 VAL A C 1
ATOM 1182 O O . VAL A 1 147 ? 19.355 -7.056 -20.529 1.00 86.94 147 VAL A O 1
ATOM 1185 N N . THR A 1 148 ? 19.078 -5.617 -18.841 1.00 86.31 148 THR A N 1
ATOM 1186 C CA . THR A 1 148 ? 20.291 -4.843 -19.146 1.00 86.31 148 THR A CA 1
ATOM 1187 C C . THR A 1 148 ? 21.573 -5.607 -18.787 1.00 86.31 148 THR A C 1
ATOM 1189 O O . THR A 1 148 ? 22.580 -5.461 -19.476 1.00 86.31 148 THR A O 1
ATOM 1192 N N . ILE A 1 149 ? 21.564 -6.399 -17.709 1.00 87.19 149 ILE A N 1
ATOM 1193 C CA . ILE A 1 149 ? 22.750 -7.115 -17.198 1.00 87.19 149 ILE A CA 1
ATOM 1194 C C . ILE A 1 149 ? 22.935 -8.486 -17.836 1.00 87.19 149 ILE A C 1
ATOM 1196 O O . ILE A 1 149 ? 24.069 -8.905 -18.058 1.00 87.19 149 ILE A O 1
ATOM 1200 N N . LEU A 1 150 ? 21.837 -9.185 -18.103 1.00 82.06 150 LEU A N 1
ATOM 1201 C CA . LEU A 1 150 ? 21.804 -10.462 -18.799 1.00 82.06 150 LEU A CA 1
ATOM 1202 C C . LEU A 1 150 ? 21.109 -10.249 -20.148 1.00 82.06 150 LEU A C 1
ATOM 1204 O O . LEU A 1 150 ? 19.959 -10.665 -20.302 1.00 82.06 150 LEU A O 1
ATOM 1208 N N . PRO A 1 151 ? 21.765 -9.592 -21.124 1.00 72.12 151 PRO A N 1
ATOM 1209 C CA . PRO A 1 151 ? 21.270 -9.646 -22.489 1.00 72.12 151 PRO A CA 1
ATOM 1210 C C . PRO A 1 151 ? 21.259 -11.124 -22.891 1.00 72.12 151 PRO A C 1
ATOM 1212 O O . PRO A 1 151 ? 22.292 -11.789 -22.791 1.00 72.12 151 PRO A O 1
ATOM 1215 N N . GLU A 1 152 ? 20.092 -11.664 -23.253 1.00 68.50 152 GLU A N 1
ATOM 1216 C CA . GLU A 1 152 ? 20.001 -13.042 -23.737 1.00 68.50 152 GLU A CA 1
ATOM 1217 C C . GLU A 1 152 ? 20.997 -13.212 -24.892 1.00 68.50 152 GLU A C 1
ATOM 1219 O O . GLU A 1 152 ? 20.908 -12.524 -25.908 1.00 68.50 152 GLU A O 1
ATOM 1224 N N . ASP A 1 153 ? 21.985 -14.089 -24.706 1.00 62.78 153 ASP A N 1
ATOM 1225 C CA . ASP A 1 153 ? 22.881 -14.505 -25.778 1.00 62.78 153 ASP A CA 1
ATOM 1226 C C . ASP A 1 153 ? 22.004 -15.253 -26.795 1.00 62.78 153 ASP A C 1
ATOM 1228 O O . ASP A 1 153 ? 21.498 -16.342 -26.503 1.00 62.78 153 ASP A O 1
ATOM 1232 N N . GLU A 1 154 ? 21.744 -14.627 -27.949 1.00 57.97 154 GLU A N 1
ATOM 1233 C CA . GLU A 1 154 ? 21.052 -15.205 -29.107 1.00 57.97 154 GLU A CA 1
ATOM 1234 C C . GLU A 1 154 ? 21.778 -16.479 -29.568 1.00 57.97 154 GLU A C 1
ATOM 1236 O O . GLU A 1 154 ? 22.543 -16.466 -30.535 1.00 57.97 154 GLU A O 1
ATOM 1241 N N . LYS A 1 155 ? 21.574 -17.613 -28.890 1.00 50.94 155 LYS A N 1
ATOM 1242 C CA . LYS A 1 155 ? 22.209 -18.861 -29.324 1.00 50.94 155 LYS A CA 1
ATOM 1243 C C . LYS A 1 155 ? 21.312 -20.061 -29.523 1.00 50.94 155 LYS A C 1
ATOM 1245 O O . LYS A 1 155 ? 21.778 -21.007 -30.148 1.00 50.94 155 LYS A O 1
ATOM 1250 N N . HIS A 1 156 ? 20.037 -20.036 -29.141 1.00 52.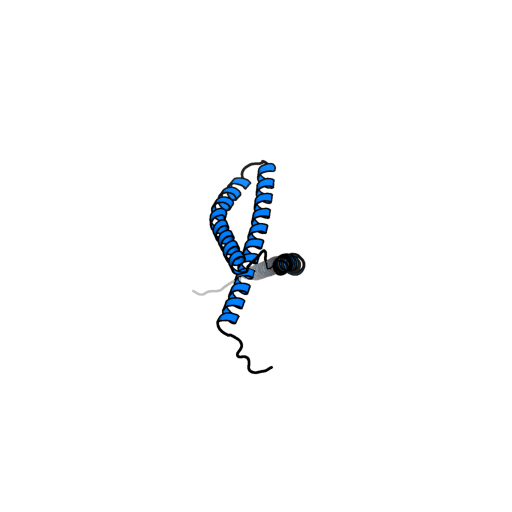78 156 HIS A N 1
ATOM 1251 C CA . HIS A 1 156 ? 19.145 -21.167 -29.428 1.00 52.78 156 HIS A CA 1
ATOM 1252 C C . HIS A 1 156 ? 17.716 -20.737 -29.797 1.00 52.78 156 HIS A C 1
ATOM 1254 O O . HIS A 1 156 ? 16.768 -20.987 -29.054 1.00 52.78 156 HIS A O 1
ATOM 1260 N N . ARG A 1 157 ? 17.550 -20.149 -30.986 1.00 43.88 157 ARG A N 1
ATOM 1261 C CA . ARG A 1 157 ? 16.352 -20.345 -31.812 1.00 43.88 157 ARG A CA 1
ATOM 1262 C C . ARG A 1 157 ? 16.759 -20.486 -33.274 1.00 43.88 157 ARG A C 1
ATOM 1264 O O . ARG A 1 157 ? 17.639 -19.715 -33.703 1.00 43.88 157 ARG A O 1
#